Protein AF-A0A6P7GVC9-F1 (afdb_monomer)

Organism: NCBI:txid50390

InterPro domains:
  IPR000467 G-patch domain [PF01585] (1-34)
  IPR000467 G-patch domain [PS50174] (1-36)

Structure (mmCIF, N/CA/C/O backbone):
data_AF-A0A6P7GVC9-F1
#
_entry.id   AF-A0A6P7GVC9-F1
#
loop_
_atom_site.group_PDB
_atom_site.id
_atom_site.type_symbol
_atom_site.label_atom_id
_atom_site.label_alt_id
_atom_site.label_comp_id
_atom_site.label_asym_id
_atom_site.label_entity_id
_atom_site.label_seq_id
_atom_site.pdbx_PDB_ins_code
_atom_site.Cartn_x
_atom_site.Cartn_y
_atom_site.Cartn_z
_atom_site.occupancy
_atom_site.B_iso_or_equiv
_atom_site.auth_seq_id
_atom_site.auth_comp_id
_atom_site.auth_asym_id
_atom_site.auth_atom_id
_atom_site.pdbx_PDB_model_num
ATOM 1 N N . MET A 1 1 ? 6.596 33.209 58.276 1.00 49.97 1 MET A N 1
ATOM 2 C CA . MET A 1 1 ? 5.300 32.991 57.596 1.00 49.97 1 MET A CA 1
ATOM 3 C C . MET A 1 1 ? 5.574 32.015 56.468 1.00 49.97 1 MET A C 1
ATOM 5 O O . MET A 1 1 ? 5.936 32.445 55.386 1.00 49.97 1 MET A O 1
ATOM 9 N N . GLY A 1 2 ? 5.592 30.721 56.768 1.00 66.56 2 GLY A N 1
ATOM 10 C CA . GLY A 1 2 ? 6.084 29.703 55.842 1.00 66.56 2 GLY A CA 1
ATOM 11 C C . GLY A 1 2 ? 5.162 28.500 55.837 1.00 66.56 2 GLY A C 1
ATOM 12 O O . GLY A 1 2 ? 4.499 28.232 56.838 1.00 66.56 2 GLY A O 1
ATOM 13 N N . TYR A 1 3 ? 5.123 27.818 54.697 1.00 65.06 3 TYR A N 1
ATOM 14 C CA . TYR A 1 3 ? 4.495 26.513 54.556 1.00 65.06 3 TYR A CA 1
ATOM 15 C C . TYR A 1 3 ? 5.106 25.534 55.571 1.00 65.06 3 TYR A C 1
ATOM 17 O O . TYR A 1 3 ? 6.329 25.435 55.682 1.00 65.06 3 TYR A O 1
ATOM 25 N N . LYS A 1 4 ? 4.249 24.833 56.311 1.00 71.31 4 LYS A N 1
ATOM 26 C CA . LYS A 1 4 ? 4.607 23.718 57.188 1.00 71.31 4 LYS A CA 1
ATOM 27 C C . LYS A 1 4 ? 3.857 22.490 56.693 1.00 71.31 4 LYS A C 1
ATOM 29 O O . LYS A 1 4 ? 2.633 22.528 56.552 1.00 71.31 4 LYS A O 1
ATOM 34 N N . GLU A 1 5 ? 4.603 21.426 56.434 1.00 71.44 5 GLU A N 1
ATOM 35 C CA . GLU A 1 5 ? 4.085 20.172 55.899 1.00 71.44 5 GLU A CA 1
ATOM 36 C C . GLU A 1 5 ? 2.961 19.613 56.788 1.00 71.44 5 GLU A C 1
ATOM 38 O O . GLU A 1 5 ? 3.098 19.529 58.007 1.00 71.44 5 GLU A O 1
ATOM 43 N N . GLY A 1 6 ? 1.812 19.305 56.179 1.00 72.31 6 GLY A N 1
ATOM 44 C CA . GLY A 1 6 ? 0.625 18.788 56.873 1.00 72.31 6 GLY A CA 1
ATOM 45 C C . GLY A 1 6 ? -0.268 19.825 57.573 1.00 72.31 6 GLY A C 1
ATOM 46 O O . GLY A 1 6 ? -1.328 19.447 58.071 1.00 72.31 6 GLY A O 1
ATOM 47 N N . SER A 1 7 ? 0.098 21.112 57.586 1.00 75.19 7 SER A N 1
ATOM 48 C CA . SER A 1 7 ? -0.714 22.187 58.184 1.00 75.19 7 SER A CA 1
ATOM 49 C C . SER A 1 7 ? -1.339 23.106 57.132 1.00 75.19 7 SER A C 1
ATOM 51 O O . SER A 1 7 ? -0.832 23.251 56.017 1.00 75.19 7 SER A O 1
ATOM 53 N N . GLY A 1 8 ? -2.476 23.707 57.474 1.00 76.94 8 GLY A N 1
ATOM 54 C CA . GLY A 1 8 ? -3.212 24.583 56.575 1.00 76.94 8 GLY A CA 1
ATOM 55 C C . GLY A 1 8 ? -2.489 25.903 56.330 1.00 76.94 8 GLY A C 1
ATOM 56 O O . GLY A 1 8 ? -1.846 26.448 57.220 1.00 76.94 8 GLY A O 1
ATOM 57 N N . LEU A 1 9 ? -2.627 26.484 55.138 1.00 77.69 9 LEU A N 1
ATOM 58 C CA . LEU A 1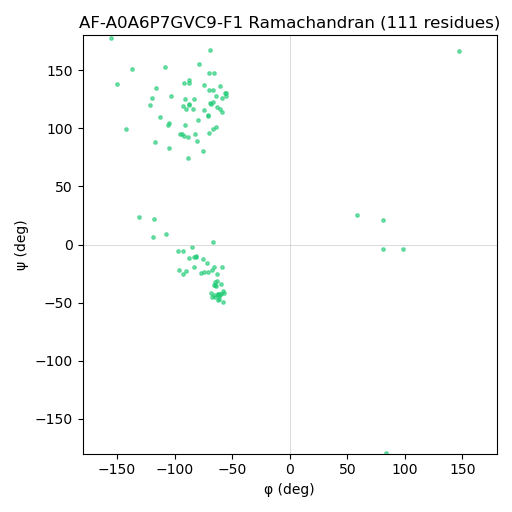 9 ? -2.086 27.818 54.862 1.00 77.69 9 LEU A CA 1
ATOM 59 C C . LEU A 1 9 ? -2.777 28.897 55.733 1.00 77.69 9 LEU A C 1
ATOM 61 O O . LEU A 1 9 ? -4.001 29.003 55.725 1.00 77.69 9 LEU A O 1
ATOM 65 N N . GLY A 1 10 ? -2.018 29.728 56.457 1.00 73.38 10 GLY A N 1
ATOM 66 C CA . GLY A 1 10 ? -2.556 30.856 57.236 1.00 73.38 10 GLY A CA 1
ATOM 67 C C . GLY A 1 10 ? -1.771 31.150 58.517 1.00 73.38 10 GLY A C 1
ATOM 68 O O . GLY A 1 10 ? -0.952 30.349 58.954 1.00 73.38 10 GLY A O 1
ATOM 69 N N . LYS A 1 11 ? -2.012 32.312 59.144 1.00 76.12 11 LYS A N 1
ATOM 70 C CA . LYS A 1 11 ? -1.341 32.710 60.403 1.00 76.12 11 LYS A CA 1
ATOM 71 C C . LYS A 1 11 ? -1.668 31.767 61.577 1.00 76.12 11 LYS A C 1
ATOM 73 O O . LYS A 1 11 ? -0.867 31.663 62.500 1.00 76.12 11 LYS A O 1
ATOM 78 N N . SER A 1 12 ? -2.820 31.100 61.526 1.00 79.12 12 SER A N 1
ATOM 79 C CA . SER A 1 12 ? -3.322 30.157 62.534 1.00 79.12 12 SER A CA 1
ATOM 80 C C . SER A 1 12 ? -3.494 28.743 61.965 1.00 79.12 12 SER A C 1
ATOM 82 O O . SER A 1 12 ? -4.287 27.974 62.493 1.00 79.12 12 SER A O 1
ATOM 84 N N . GLU A 1 13 ? -2.790 28.417 60.876 1.00 75.56 13 GLU A N 1
ATOM 85 C CA . GLU A 1 13 ? -2.788 27.087 60.245 1.00 75.56 13 GLU A CA 1
ATOM 86 C C . GLU A 1 13 ? -4.179 26.580 59.778 1.00 75.56 13 GLU A C 1
ATOM 88 O O . GLU A 1 13 ? -4.418 25.383 59.649 1.00 75.56 13 GLU A O 1
ATOM 93 N N . GLN A 1 14 ? -5.107 27.502 59.490 1.00 77.50 14 GLN A N 1
ATOM 94 C CA . GLN A 1 14 ? -6.524 27.227 59.196 1.00 77.50 14 GLN A CA 1
ATOM 95 C C . GLN A 1 14 ? -6.842 26.865 57.733 1.00 77.50 14 GLN A C 1
ATOM 97 O O . GLN A 1 14 ? -8.004 26.664 57.381 1.00 77.50 14 GLN A O 1
ATOM 102 N N . GLY A 1 1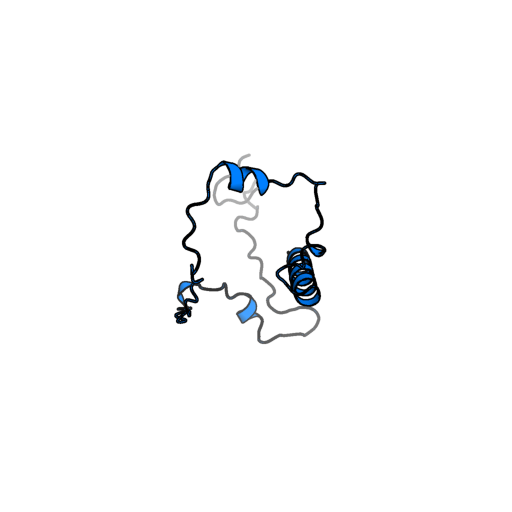5 ? -5.843 26.869 56.852 1.00 75.19 15 GLY A N 1
ATOM 103 C CA . GLY A 1 15 ? -6.042 26.547 55.441 1.00 75.19 15 GLY A CA 1
ATOM 104 C C . GLY A 1 15 ? -6.368 25.071 55.205 1.00 75.19 15 GLY A C 1
ATOM 105 O O . GLY A 1 15 ? -6.215 24.212 56.069 1.00 75.19 15 GLY A O 1
ATOM 106 N N . ILE A 1 16 ? -6.814 24.763 53.995 1.00 76.75 16 ILE A N 1
ATOM 107 C CA . ILE A 1 16 ? -7.198 23.406 53.605 1.00 76.75 16 ILE A CA 1
ATOM 108 C C . ILE A 1 16 ? -5.945 22.515 53.555 1.00 76.75 16 ILE A C 1
ATOM 110 O O . ILE A 1 16 ? -5.010 22.802 52.814 1.00 76.75 16 ILE A O 1
ATOM 114 N N . THR A 1 17 ? -5.928 21.439 54.344 1.00 73.31 17 THR A N 1
ATOM 115 C CA . THR A 1 17 ? -4.803 20.486 54.443 1.00 73.31 17 THR A CA 1
ATOM 116 C C . THR A 1 17 ? -4.919 19.299 53.496 1.00 73.31 17 THR A C 1
ATOM 118 O O . THR A 1 17 ? -3.913 18.700 53.127 1.00 73.31 17 THR A O 1
ATOM 121 N N . LYS A 1 18 ? -6.143 18.942 53.102 1.00 72.44 18 LYS A N 1
ATOM 122 C CA . LYS A 1 18 ? -6.426 17.835 52.187 1.00 72.44 18 LYS A CA 1
ATOM 123 C C . LYS A 1 18 ? -7.063 18.378 50.922 1.00 72.44 18 LYS A C 1
ATOM 125 O O . LYS A 1 18 ? -7.974 19.197 50.997 1.00 72.44 18 LYS A O 1
ATOM 130 N N . ILE A 1 19 ? -6.597 17.898 49.775 1.00 69.19 19 ILE A N 1
ATOM 131 C CA . ILE A 1 19 ? -7.236 18.174 48.488 1.00 69.19 19 ILE A CA 1
ATOM 132 C C . ILE A 1 19 ? -8.702 17.744 48.604 1.00 69.19 19 ILE A C 1
ATOM 134 O O . ILE A 1 19 ? -8.994 16.657 49.104 1.00 69.19 19 ILE A O 1
ATOM 138 N N . ILE A 1 20 ? -9.619 18.629 48.213 1.00 72.19 20 ILE A N 1
ATOM 139 C CA . ILE A 1 20 ? -11.048 18.322 48.199 1.00 72.19 20 ILE A CA 1
ATOM 140 C C . ILE A 1 20 ? -11.244 17.194 47.194 1.00 72.19 20 ILE A C 1
ATOM 142 O O . ILE A 1 20 ? -10.938 17.365 46.013 1.00 72.19 20 ILE A O 1
ATOM 146 N N . ASP A 1 21 ? -11.735 16.055 47.674 1.00 66.88 21 ASP A N 1
ATOM 147 C CA . ASP A 1 21 ? -12.028 14.914 46.820 1.00 66.88 21 ASP A CA 1
ATOM 148 C C . ASP A 1 21 ? -13.087 15.330 45.796 1.00 66.88 21 ASP A C 1
ATOM 150 O O . ASP A 1 21 ? -14.207 15.729 46.139 1.00 66.88 21 ASP A O 1
ATOM 154 N N . ILE A 1 22 ? -12.710 15.302 44.522 1.00 61.69 22 ILE A N 1
ATOM 155 C CA . ILE A 1 22 ? -13.608 15.676 43.439 1.00 61.69 22 ILE A CA 1
ATOM 156 C C . ILE A 1 22 ? -14.499 14.466 43.200 1.00 61.69 22 ILE A C 1
ATOM 158 O O . ILE A 1 22 ? -14.068 13.447 42.666 1.00 61.69 22 ILE A O 1
ATOM 162 N N . ASN A 1 23 ? -15.760 14.570 43.607 1.00 64.06 23 ASN A N 1
ATOM 163 C CA . ASN A 1 23 ? -16.734 13.521 43.354 1.00 64.06 23 ASN A CA 1
ATOM 164 C C . ASN A 1 23 ? -17.045 13.510 41.847 1.00 64.06 23 ASN A C 1
ATOM 166 O O . ASN A 1 23 ? -17.833 14.326 41.359 1.00 64.06 23 ASN A O 1
ATOM 170 N N . TYR A 1 24 ? -16.369 12.643 41.090 1.00 59.88 24 TYR A N 1
ATOM 171 C CA . TYR A 1 24 ? -16.589 12.498 39.654 1.00 59.88 24 TYR A CA 1
ATOM 172 C C . TYR A 1 24 ? -18.053 12.121 39.415 1.00 59.88 24 TYR A C 1
ATOM 174 O O . TYR A 1 24 ? -18.518 11.051 39.811 1.00 59.88 24 TYR A O 1
ATOM 182 N N . GLN A 1 25 ? -18.813 13.011 38.772 1.00 59.00 25 GLN A N 1
ATOM 183 C CA . GLN A 1 25 ? -20.206 12.735 38.432 1.00 59.00 25 GLN A CA 1
ATOM 184 C C . GLN A 1 25 ? -20.273 11.767 37.250 1.00 59.00 25 GLN A C 1
ATOM 186 O O . GLN A 1 25 ? -20.490 12.153 36.101 1.00 59.00 25 GLN A O 1
ATOM 191 N N . HIS A 1 26 ? -20.095 10.481 37.535 1.00 56.09 26 HIS A N 1
ATOM 192 C CA . HIS A 1 26 ? -20.312 9.432 36.555 1.00 56.09 26 HIS A CA 1
ATOM 193 C C . HIS A 1 26 ? -21.803 9.362 36.193 1.00 56.09 26 HIS A C 1
ATOM 195 O O . HIS A 1 26 ? -22.679 9.197 37.043 1.00 56.09 26 HIS A O 1
ATOM 201 N N . GLY A 1 27 ? -22.099 9.506 34.900 1.00 53.97 27 GLY A N 1
ATOM 202 C CA . GLY A 1 27 ? -23.403 9.167 34.334 1.00 53.97 27 GLY A CA 1
ATOM 203 C C . GLY A 1 27 ? -24.529 10.183 34.481 1.00 53.97 27 GLY A C 1
ATOM 204 O O . GLY A 1 27 ? -25.682 9.790 34.338 1.00 53.97 27 GLY A O 1
ATOM 205 N N . LYS A 1 28 ? -24.242 11.470 34.705 1.00 57.94 28 LYS A N 1
ATOM 206 C CA . LYS A 1 28 ? -25.257 12.532 34.588 1.00 57.94 28 LYS A CA 1
ATOM 207 C C . LYS A 1 28 ? -24.900 13.517 33.481 1.00 57.94 28 LYS A C 1
ATOM 209 O O . LYS A 1 28 ? -24.269 14.541 33.713 1.00 57.94 28 LYS A O 1
ATOM 214 N N . ARG A 1 29 ? -25.341 13.209 32.260 1.00 59.22 29 ARG A N 1
ATOM 215 C CA . ARG A 1 29 ? -25.491 14.205 31.191 1.00 59.22 29 ARG A CA 1
ATOM 216 C C . ARG A 1 29 ? -26.951 14.672 31.206 1.00 59.22 29 ARG A C 1
ATOM 218 O O . ARG A 1 29 ? -27.815 13.995 30.664 1.00 59.22 29 ARG A O 1
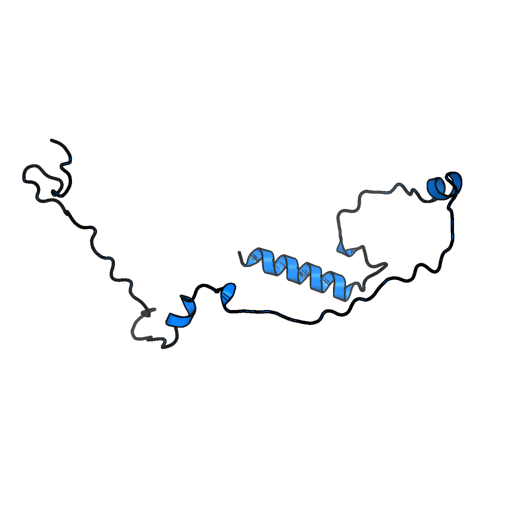ATOM 225 N N . GLY A 1 30 ? -27.222 15.788 31.888 1.00 59.78 30 GLY A N 1
ATOM 226 C CA . GLY A 1 30 ? -28.564 16.382 32.007 1.00 59.78 30 GLY A CA 1
ATOM 227 C C . GLY A 1 30 ? -29.470 15.787 33.102 1.00 59.78 30 GLY A C 1
ATOM 228 O O . GLY A 1 30 ? -29.077 14.898 33.862 1.00 59.78 30 GLY A O 1
ATOM 229 N N . LEU A 1 31 ? -30.697 16.314 33.201 1.00 53.97 31 LEU A N 1
ATOM 230 C CA . LEU A 1 31 ? -31.739 15.882 34.143 1.00 53.97 31 LEU A CA 1
ATOM 231 C C . LEU A 1 31 ? -32.218 14.455 33.813 1.00 53.97 31 LEU A C 1
ATOM 233 O O . LEU A 1 31 ? -33.050 14.252 32.937 1.00 53.97 31 LEU A O 1
ATOM 237 N N . GLY A 1 32 ? -31.709 13.462 34.547 1.00 59.53 32 GLY A N 1
ATOM 238 C CA . GLY A 1 32 ? -32.337 12.137 34.669 1.00 59.53 32 GLY A CA 1
ATOM 239 C C . GLY A 1 32 ? -31.798 11.007 33.78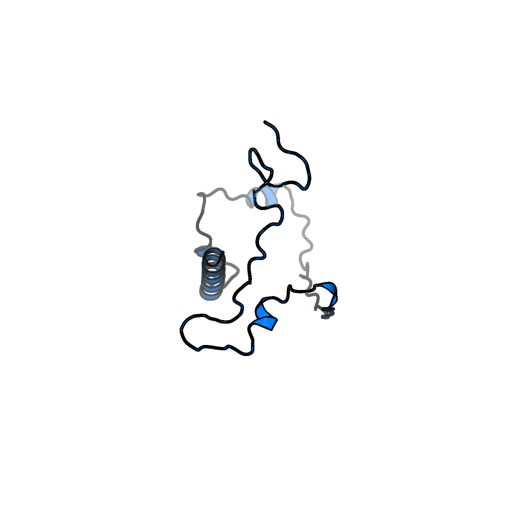2 1.00 59.53 32 GLY A C 1
ATOM 240 O O . GLY A 1 32 ? -32.224 9.867 33.963 1.00 59.53 32 GLY A O 1
ATOM 241 N N . LEU A 1 33 ? -30.841 11.250 32.881 1.00 58.59 33 LEU A N 1
ATOM 242 C CA . LEU A 1 33 ? -30.327 10.195 32.000 1.00 58.59 33 LEU A CA 1
ATOM 243 C C . LEU A 1 33 ? -29.253 9.338 32.697 1.00 58.59 33 LEU A C 1
ATOM 245 O O . LEU A 1 33 ? -28.075 9.682 32.678 1.00 58.59 33 LEU A O 1
ATOM 249 N N . LYS A 1 34 ? -29.647 8.201 33.286 1.00 60.06 34 LYS A N 1
ATOM 250 C CA . LYS A 1 34 ? -28.717 7.159 33.764 1.00 60.06 34 LYS A CA 1
ATOM 251 C C . LYS A 1 34 ? -28.463 6.129 32.657 1.00 60.06 34 LYS A C 1
ATOM 253 O O . LYS A 1 34 ? -29.294 5.254 32.424 1.00 60.06 34 LYS A O 1
ATOM 258 N N . LEU A 1 35 ? -27.311 6.202 31.989 1.00 59.75 35 LEU A N 1
ATOM 259 C CA . LEU A 1 35 ? -26.885 5.180 31.024 1.00 59.75 35 LEU A CA 1
ATOM 260 C C . LEU A 1 35 ? -26.195 4.023 31.761 1.00 59.75 35 LEU A C 1
ATOM 262 O O . LEU A 1 35 ? -25.128 4.202 32.338 1.00 59.75 35 LEU A O 1
ATOM 266 N N . LYS A 1 36 ? -26.783 2.823 31.704 1.00 60.78 36 LYS A N 1
ATOM 267 C CA . LYS A 1 36 ? -26.292 1.598 32.374 1.00 60.78 36 LYS A CA 1
ATOM 268 C C . LYS A 1 36 ? -24.953 1.042 31.835 1.00 60.78 36 LYS A C 1
ATOM 270 O O . LYS A 1 36 ? -24.532 -0.012 32.279 1.00 60.78 36 LYS A O 1
ATOM 275 N N . ARG A 1 37 ? -24.312 1.690 30.854 1.00 55.56 37 ARG A N 1
ATOM 276 C CA . ARG A 1 37 ? -23.163 1.151 30.088 1.00 55.56 37 ARG A CA 1
ATOM 277 C C . ARG A 1 37 ? -21.959 2.100 29.984 1.00 55.56 37 ARG A C 1
ATOM 279 O O . ARG A 1 37 ? -21.174 2.009 29.052 1.00 55.56 37 ARG A O 1
ATOM 286 N N . ILE A 1 38 ? -21.807 3.044 30.914 1.00 55.28 38 ILE A N 1
ATOM 287 C CA . ILE A 1 38 ? -20.645 3.959 30.903 1.00 55.28 38 ILE A CA 1
ATOM 288 C C . ILE A 1 38 ? -19.379 3.268 31.430 1.00 55.28 38 ILE A C 1
ATOM 290 O O . ILE A 1 38 ? -18.273 3.637 31.051 1.00 55.28 38 ILE A O 1
ATOM 294 N N . GLU A 1 39 ? -19.522 2.233 32.252 1.00 58.91 39 GLU A N 1
ATOM 295 C CA . GLU A 1 39 ? -18.395 1.495 32.837 1.00 58.91 39 GLU A CA 1
ATOM 296 C C . GLU A 1 39 ? -17.485 0.871 31.766 1.00 58.91 39 GLU A C 1
ATOM 298 O O . GLU A 1 39 ? -16.265 0.877 31.914 1.00 58.91 39 GLU A O 1
ATOM 303 N N . ASP A 1 40 ? -18.052 0.439 30.634 1.00 58.03 40 ASP A N 1
ATOM 304 C CA . ASP A 1 40 ? -17.283 -0.114 29.514 1.00 58.03 40 ASP A CA 1
ATOM 305 C C . ASP A 1 40 ? -16.455 0.945 28.766 1.00 58.03 40 ASP A C 1
ATOM 307 O O . ASP A 1 40 ? -15.436 0.609 28.173 1.00 58.03 40 ASP A O 1
ATOM 311 N N . THR A 1 41 ? -16.832 2.229 28.831 1.00 58.41 41 THR A N 1
ATOM 312 C CA . THR A 1 41 ? -16.074 3.318 28.177 1.00 58.41 41 THR A CA 1
ATOM 313 C C . THR A 1 41 ? -14.789 3.700 28.915 1.00 58.41 41 THR A C 1
ATOM 315 O O . THR A 1 41 ? -13.955 4.409 28.361 1.00 58.41 41 THR A O 1
ATOM 318 N N . LEU A 1 42 ? -14.622 3.229 30.156 1.00 61.53 42 LEU A N 1
ATOM 319 C CA . LEU A 1 42 ? -13.424 3.440 30.976 1.00 61.53 42 LEU A CA 1
ATOM 320 C C . LEU A 1 42 ? -12.451 2.255 30.912 1.00 61.53 42 LEU A C 1
ATOM 322 O O . LEU A 1 42 ? -11.360 2.337 31.475 1.00 61.53 42 LEU A O 1
ATOM 326 N N . LYS A 1 43 ? -12.830 1.152 30.252 1.00 66.75 43 LYS A N 1
ATOM 327 C CA . LYS A 1 43 ? -11.940 0.007 30.066 1.00 66.75 43 LYS A CA 1
ATOM 328 C C . LYS A 1 43 ? -10.848 0.392 29.074 1.00 66.75 43 LYS A C 1
ATOM 330 O O . LYS A 1 43 ? -11.103 0.578 27.888 1.00 66.75 43 LYS A O 1
ATOM 335 N N . THR A 1 44 ? -9.624 0.509 29.571 1.00 69.25 44 THR A N 1
ATOM 336 C CA . THR A 1 44 ? -8.434 0.579 28.729 1.00 69.25 44 THR A CA 1
ATOM 337 C C . THR A 1 44 ? -8.246 -0.763 28.028 1.00 69.25 44 THR A C 1
ATOM 339 O O . THR A 1 44 ? -8.371 -1.823 28.645 1.00 69.25 44 THR A O 1
ATOM 342 N N . TRP A 1 45 ? -7.986 -0.724 26.720 1.00 73.88 45 TRP A N 1
ATOM 343 C CA . TRP A 1 45 ? -7.702 -1.930 25.948 1.00 73.88 45 TRP A CA 1
ATOM 344 C C . TRP A 1 45 ? -6.481 -2.641 26.535 1.00 73.88 45 TRP A C 1
ATOM 346 O O . TRP A 1 45 ? -5.428 -2.025 26.706 1.00 73.88 45 TRP A O 1
ATOM 356 N N . ASN A 1 46 ? -6.623 -3.923 26.864 1.00 77.31 46 ASN A N 1
ATOM 357 C CA . ASN A 1 46 ? -5.542 -4.714 27.432 1.00 77.31 46 ASN A CA 1
ATOM 358 C C . ASN A 1 46 ? -5.008 -5.676 26.370 1.00 77.31 46 ASN A C 1
ATOM 360 O O . ASN A 1 46 ? -5.604 -6.721 26.113 1.00 77.31 46 ASN A O 1
ATOM 364 N N . PHE A 1 47 ? -3.859 -5.323 25.795 1.00 74.06 47 PHE A N 1
ATOM 365 C CA . PHE A 1 47 ? -3.159 -6.119 24.785 1.00 74.06 47 PHE A CA 1
ATOM 366 C C . PHE A 1 47 ? -2.777 -7.527 25.267 1.00 74.06 47 PHE A C 1
ATOM 368 O O . PHE A 1 47 ? -2.552 -8.401 24.443 1.00 74.06 47 PHE A O 1
ATOM 375 N N . SER A 1 48 ? -2.732 -7.773 26.581 1.00 76.69 48 SER A N 1
ATOM 376 C CA . SER A 1 48 ? -2.426 -9.094 27.143 1.00 76.69 48 SER A CA 1
ATOM 377 C C . SER A 1 48 ? -3.625 -10.048 27.176 1.00 76.69 48 SER A C 1
ATOM 379 O O . SER A 1 48 ? -3.451 -11.215 27.506 1.00 76.69 48 SER A O 1
ATOM 381 N N . ILE A 1 49 ? -4.845 -9.561 26.915 1.00 74.88 49 ILE A N 1
ATOM 382 C CA . ILE A 1 49 ? -6.068 -10.387 26.912 1.00 74.88 49 ILE A CA 1
ATOM 383 C C . ILE A 1 49 ? -6.335 -10.967 25.517 1.00 74.88 49 ILE A C 1
ATOM 385 O O . ILE A 1 49 ? -7.019 -11.981 25.389 1.00 74.88 49 ILE A O 1
ATOM 389 N N . GLU A 1 50 ? -5.802 -10.340 24.471 1.00 71.88 50 GLU A N 1
ATOM 390 C CA . GLU A 1 50 ? -6.072 -10.713 23.089 1.00 71.88 50 GLU A CA 1
ATOM 391 C C . GLU A 1 50 ? -4.875 -11.452 22.474 1.00 71.88 50 GLU A C 1
ATOM 393 O O . GLU A 1 50 ? -3.869 -10.851 22.109 1.00 71.88 50 GLU A O 1
ATOM 398 N N . GLU A 1 51 ? -4.992 -12.772 22.324 1.00 69.25 51 GLU A N 1
ATOM 399 C CA . GLU A 1 51 ? -4.075 -13.559 21.494 1.00 69.25 51 GLU A CA 1
ATOM 400 C C . GLU A 1 51 ? -4.639 -13.669 20.070 1.00 69.25 51 GLU A C 1
ATOM 402 O O . GLU A 1 51 ? -5.438 -14.554 19.756 1.00 69.25 51 GLU A O 1
ATOM 407 N N . VAL A 1 52 ? -4.227 -12.759 19.182 1.00 68.81 52 VAL A N 1
ATOM 408 C CA . VAL A 1 52 ? -4.572 -12.829 17.753 1.00 68.81 52 VAL A CA 1
ATOM 409 C C . VAL A 1 52 ? -3.633 -13.818 17.059 1.00 68.81 52 VAL A C 1
ATOM 411 O O . VAL A 1 52 ? -2.571 -13.447 16.570 1.00 68.81 52 VAL A O 1
ATOM 414 N N . ASN A 1 53 ? -4.012 -15.097 17.017 1.00 73.69 53 ASN A N 1
ATOM 415 C CA . ASN A 1 53 ? -3.277 -16.122 16.270 1.00 73.69 53 ASN A CA 1
ATOM 416 C C . ASN A 1 53 ? -4.031 -16.486 14.982 1.00 73.69 53 ASN A C 1
ATOM 418 O O . ASN A 1 53 ? -4.807 -17.443 14.937 1.00 73.69 53 ASN A O 1
ATOM 422 N N . ILE A 1 54 ? -3.835 -15.675 13.941 1.00 82.19 54 ILE A N 1
ATOM 423 C CA . ILE A 1 54 ? -4.417 -15.889 12.612 1.00 82.19 54 ILE A CA 1
ATOM 424 C C . ILE A 1 54 ? -3.319 -16.431 11.699 1.00 82.19 54 ILE A C 1
ATOM 426 O O . ILE A 1 54 ? -2.244 -15.850 11.592 1.00 82.19 54 ILE A O 1
ATOM 430 N N . LYS A 1 55 ? -3.587 -17.554 11.027 1.00 84.94 55 LYS A N 1
ATOM 431 C CA . LYS A 1 55 ? -2.671 -18.096 10.019 1.00 8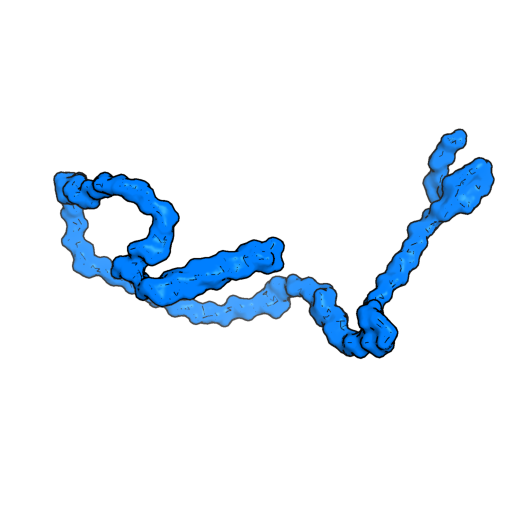4.94 55 LYS A CA 1
ATOM 432 C C . LYS A 1 55 ? -2.754 -17.246 8.754 1.00 84.94 55 LYS A C 1
ATOM 434 O O . LYS A 1 55 ? -3.800 -17.215 8.108 1.00 84.94 55 LYS A O 1
ATOM 439 N N . GLU A 1 56 ? -1.660 -16.588 8.402 1.00 88.25 56 GLU A N 1
ATOM 440 C CA . GLU A 1 56 ? -1.557 -15.793 7.179 1.00 88.25 56 GLU A CA 1
ATOM 441 C C . GLU A 1 56 ? -1.113 -16.658 5.994 1.00 88.25 56 GLU A C 1
ATOM 443 O O . GLU A 1 56 ? -0.268 -17.547 6.126 1.00 88.25 56 GLU A O 1
ATOM 448 N N . ASN A 1 57 ? -1.686 -16.394 4.819 1.00 88.94 57 ASN A N 1
ATOM 449 C CA . ASN A 1 57 ? -1.305 -17.071 3.585 1.00 88.94 57 ASN A CA 1
ATOM 450 C C . ASN A 1 57 ? -0.196 -16.283 2.883 1.00 88.94 57 ASN A C 1
ATOM 452 O O . ASN A 1 57 ? -0.368 -15.107 2.567 1.00 88.94 57 ASN A O 1
ATOM 456 N N . LEU A 1 58 ? 0.921 -16.950 2.594 1.00 91.19 58 LEU A N 1
ATOM 457 C CA . LEU A 1 58 ? 2.040 -16.367 1.857 1.00 91.19 58 LEU A CA 1
ATOM 458 C C . LEU A 1 58 ? 1.827 -16.544 0.352 1.00 91.19 58 LEU A C 1
ATOM 460 O O . LEU A 1 58 ? 1.742 -17.670 -0.140 1.00 91.19 58 LEU A O 1
ATOM 464 N N . ILE A 1 59 ? 1.781 -15.431 -0.377 1.00 92.50 59 ILE A N 1
ATOM 465 C CA . ILE A 1 59 ? 1.726 -15.414 -1.841 1.00 92.50 59 ILE A CA 1
ATOM 466 C C . ILE A 1 59 ? 3.040 -14.821 -2.343 1.00 92.50 59 ILE A C 1
ATOM 468 O O . ILE A 1 59 ? 3.302 -13.634 -2.164 1.00 92.50 59 ILE A O 1
ATOM 472 N N . TRP A 1 60 ? 3.876 -15.661 -2.950 1.00 92.38 60 TRP A N 1
ATOM 473 C CA . TRP A 1 60 ? 5.175 -15.261 -3.490 1.00 92.38 60 TRP A CA 1
ATOM 474 C C . TRP A 1 60 ? 5.058 -14.867 -4.962 1.00 92.38 60 TRP A C 1
ATOM 476 O O . TRP A 1 60 ? 4.388 -15.550 -5.740 1.00 92.38 60 TRP A O 1
ATOM 486 N N . LEU A 1 61 ? 5.754 -13.799 -5.354 1.00 90.62 61 LEU A N 1
ATOM 487 C CA . LEU A 1 61 ? 5.929 -13.462 -6.763 1.00 90.62 61 LEU A CA 1
ATOM 488 C C . LEU A 1 61 ? 6.865 -14.492 -7.406 1.00 90.62 61 LEU A C 1
ATOM 490 O O . LEU A 1 61 ? 7.918 -14.817 -6.855 1.00 90.62 61 LEU A O 1
ATOM 494 N N . LYS A 1 62 ? 6.486 -15.016 -8.572 1.00 89.88 62 LYS A N 1
ATOM 495 C CA . LYS A 1 62 ? 7.347 -15.918 -9.336 1.00 89.88 62 LYS A CA 1
ATOM 496 C C . LYS A 1 62 ? 8.327 -15.089 -10.151 1.00 89.88 62 LYS A C 1
ATOM 498 O O . LYS A 1 62 ? 7.907 -14.238 -10.929 1.00 89.88 62 LYS A O 1
ATOM 503 N N . ASN A 1 63 ? 9.618 -15.354 -9.988 1.00 85.81 63 ASN A N 1
ATOM 504 C CA . ASN A 1 63 ? 10.620 -14.807 -10.888 1.00 85.81 63 ASN A CA 1
ATOM 505 C C . ASN A 1 63 ? 10.793 -15.762 -12.073 1.00 85.81 63 ASN A C 1
ATOM 507 O O . ASN A 1 63 ? 11.536 -16.736 -11.987 1.00 85.81 63 ASN A O 1
ATOM 511 N N . GLU A 1 64 ? 10.039 -15.522 -13.144 1.00 80.12 64 GLU A N 1
ATOM 512 C CA . GLU A 1 64 ? 10.111 -16.320 -14.375 1.00 80.12 64 GLU A CA 1
ATOM 513 C C . GLU A 1 64 ? 11.192 -15.801 -15.340 1.00 80.12 64 GLU A C 1
ATOM 515 O O . GLU A 1 64 ? 11.558 -16.497 -16.286 1.00 80.12 64 GLU A O 1
ATOM 520 N N . ALA A 1 65 ? 11.741 -14.607 -15.087 1.00 73.12 65 ALA A N 1
ATOM 521 C CA . ALA A 1 65 ? 12.797 -14.013 -15.892 1.00 73.12 65 ALA A CA 1
ATOM 522 C C . ALA A 1 65 ? 14.181 -14.418 -15.360 1.00 73.12 65 ALA A C 1
ATOM 524 O O . ALA A 1 65 ? 14.580 -14.067 -14.250 1.00 73.12 65 ALA A O 1
ATOM 525 N N . ALA A 1 66 ? 14.935 -15.140 -16.186 1.00 67.19 66 ALA A N 1
ATOM 526 C CA . ALA A 1 66 ? 16.379 -15.255 -16.049 1.00 67.19 66 ALA A CA 1
ATOM 527 C C . ALA A 1 66 ? 16.998 -14.186 -16.948 1.00 67.19 66 ALA A C 1
ATOM 529 O O . ALA A 1 66 ? 17.115 -14.384 -18.155 1.00 67.19 66 ALA A O 1
ATOM 530 N N . SER A 1 67 ? 17.325 -13.029 -16.392 1.00 63.88 67 SER A N 1
ATOM 531 C CA . SER A 1 67 ? 17.948 -11.971 -17.1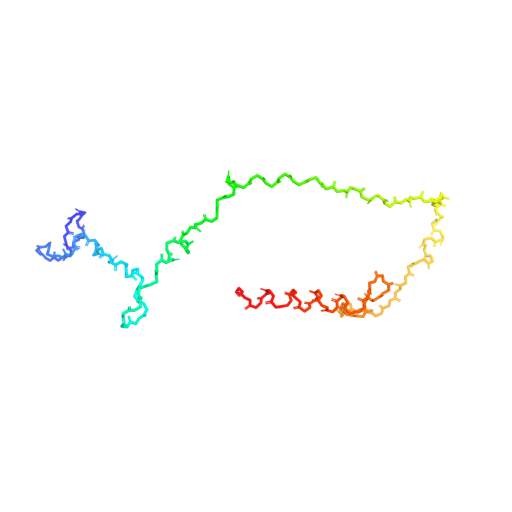79 1.00 63.88 67 SER A CA 1
ATOM 532 C C . SER A 1 67 ? 18.986 -11.262 -16.335 1.00 63.88 67 SER A C 1
ATOM 534 O O . SER A 1 67 ? 18.669 -10.402 -15.512 1.00 63.88 67 SER A O 1
ATOM 536 N N . ASP A 1 68 ? 20.233 -11.656 -16.559 1.00 78.75 68 ASP A N 1
ATOM 537 C CA . ASP A 1 68 ? 21.372 -10.799 -16.288 1.00 78.75 68 ASP A CA 1
ATOM 538 C C . ASP A 1 68 ? 21.239 -9.601 -17.234 1.00 78.75 68 ASP A C 1
ATOM 540 O O . ASP A 1 68 ? 21.472 -9.716 -18.436 1.00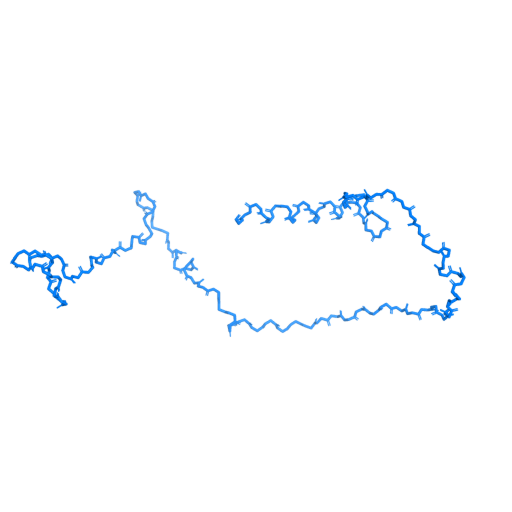 78.75 68 ASP A O 1
ATOM 544 N N . TYR A 1 69 ? 20.761 -8.476 -16.710 1.00 86.19 69 TYR A N 1
ATOM 545 C CA . TYR A 1 69 ? 20.678 -7.237 -17.475 1.00 86.19 69 TYR A CA 1
ATOM 546 C C . TYR A 1 69 ? 22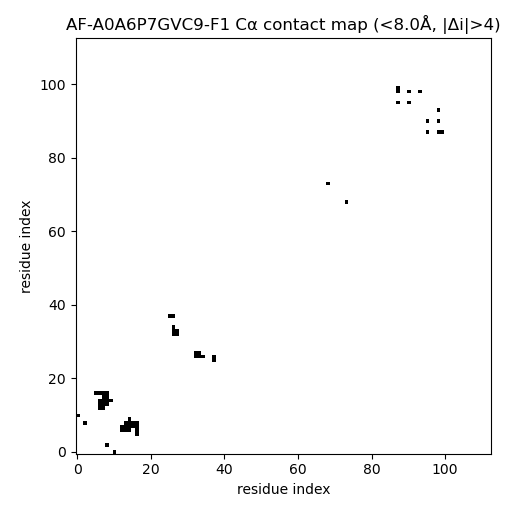.075 -6.644 -17.631 1.00 86.19 69 TYR A C 1
ATOM 548 O O . TYR A 1 69 ? 22.855 -6.601 -16.675 1.00 86.19 69 TYR A O 1
ATOM 556 N N . THR A 1 70 ? 22.385 -6.161 -18.827 1.00 89.50 70 THR A N 1
ATOM 557 C CA . THR A 1 70 ? 23.628 -5.424 -19.070 1.00 89.50 70 THR A CA 1
ATOM 558 C C . THR A 1 70 ? 23.512 -3.976 -18.582 1.00 89.50 70 THR A C 1
ATOM 560 O O . THR A 1 70 ? 22.418 -3.418 -18.487 1.00 89.50 70 THR A O 1
ATOM 563 N N . GLU A 1 71 ? 24.645 -3.340 -18.260 1.00 88.69 71 GLU A N 1
ATOM 564 C CA . GLU A 1 71 ? 24.672 -1.936 -17.812 1.00 88.69 71 GLU A CA 1
ATOM 565 C C . GLU A 1 71 ? 24.040 -0.997 -18.851 1.00 88.69 71 GLU A C 1
ATOM 567 O O . GLU A 1 71 ? 23.250 -0.121 -18.502 1.00 88.69 71 GLU A O 1
ATOM 572 N N . GLU A 1 72 ? 24.332 -1.227 -20.132 1.00 91.56 72 GLU A N 1
ATOM 573 C CA . GLU A 1 72 ? 23.799 -0.441 -21.246 1.00 91.56 72 GLU A CA 1
ATOM 574 C C . GLU A 1 72 ? 22.266 -0.500 -21.308 1.00 91.56 72 GLU A C 1
ATOM 576 O O . GLU A 1 72 ? 21.618 0.531 -21.478 1.00 91.56 72 GLU A O 1
ATOM 581 N N . GLU A 1 73 ? 21.671 -1.679 -21.100 1.00 89.62 73 GLU A N 1
ATOM 582 C CA . GLU A 1 73 ? 20.214 -1.850 -21.066 1.00 89.62 73 GLU A CA 1
ATOM 583 C C . GLU A 1 73 ? 19.588 -1.096 -19.890 1.00 89.62 73 GLU A C 1
ATOM 585 O O . GLU A 1 73 ? 18.604 -0.378 -20.074 1.00 89.62 73 GLU A O 1
ATOM 590 N N . LEU A 1 74 ? 20.177 -1.196 -18.696 1.00 90.44 74 LEU A N 1
ATOM 591 C CA . LEU A 1 74 ? 19.663 -0.531 -17.497 1.00 90.44 74 LEU A CA 1
ATOM 592 C C . LEU A 1 74 ? 19.714 0.997 -17.613 1.00 90.44 74 LEU A C 1
ATOM 594 O O . LEU A 1 74 ? 18.800 1.679 -17.145 1.00 90.44 74 LEU A O 1
ATOM 598 N N . LEU A 1 75 ? 20.733 1.546 -18.281 1.00 92.81 75 LEU A N 1
ATOM 599 C CA . LEU A 1 75 ? 20.824 2.984 -18.538 1.00 92.81 75 LEU A CA 1
ATOM 600 C C . LEU A 1 75 ? 19.678 3.490 -19.427 1.00 92.81 75 LEU A C 1
ATOM 602 O O . LEU A 1 75 ? 19.221 4.616 -19.239 1.00 92.81 75 LEU A O 1
ATOM 606 N N . THR A 1 76 ? 19.152 2.664 -20.341 1.00 92.25 76 THR A N 1
ATOM 607 C CA . THR A 1 76 ? 17.996 3.050 -21.175 1.00 92.25 76 THR A CA 1
ATOM 608 C C . THR A 1 76 ? 16.669 3.106 -20.413 1.00 92.25 76 THR A C 1
ATOM 610 O O . THR A 1 76 ? 15.700 3.681 -20.910 1.00 92.25 76 THR A O 1
ATOM 613 N N . TRP A 1 77 ? 16.591 2.522 -19.213 1.00 92.12 77 TRP A N 1
ATOM 614 C CA . TRP A 1 77 ? 15.352 2.472 -18.429 1.00 92.12 77 TRP A CA 1
ATOM 615 C C . TRP A 1 77 ? 15.102 3.739 -17.615 1.00 92.12 77 TRP A C 1
ATOM 617 O O . TRP A 1 77 ? 13.965 3.995 -17.211 1.00 92.12 77 TRP A O 1
ATOM 627 N N . ILE A 1 78 ? 16.144 4.535 -17.375 1.00 93.56 78 ILE A N 1
ATOM 628 C CA . ILE A 1 78 ? 16.035 5.786 -16.632 1.00 93.56 78 ILE A CA 1
ATOM 629 C C . ILE A 1 78 ? 15.262 6.792 -17.487 1.00 93.56 78 ILE A C 1
ATOM 631 O O . ILE A 1 78 ? 15.656 7.125 -18.603 1.00 93.56 78 ILE A O 1
ATOM 635 N N . LYS A 1 79 ? 14.146 7.287 -16.949 1.00 92.31 79 LYS A N 1
ATOM 636 C CA . LYS A 1 79 ? 13.318 8.317 -17.579 1.00 92.31 79 LYS A CA 1
ATOM 637 C C . LYS A 1 79 ? 13.234 9.516 -16.649 1.00 92.31 79 LYS A C 1
ATOM 639 O O . LYS A 1 79 ? 12.743 9.398 -15.529 1.00 92.31 79 LYS A O 1
ATOM 644 N N . GLU A 1 80 ? 13.702 10.663 -17.124 1.00 93.56 80 GLU A N 1
ATOM 645 C CA . GLU A 1 80 ? 13.502 11.945 -16.453 1.00 93.56 80 GLU A CA 1
ATOM 646 C C . GLU A 1 80 ? 12.177 12.559 -16.913 1.00 93.56 80 GLU A C 1
ATOM 648 O O . GLU A 1 80 ? 11.816 12.493 -18.089 1.00 93.56 80 GLU A O 1
ATOM 653 N N . GLY A 1 81 ? 11.434 13.141 -15.979 1.00 91.00 81 GLY A N 1
ATOM 654 C CA . GLY A 1 81 ? 10.133 13.739 -16.242 1.00 91.00 81 GLY A CA 1
ATOM 655 C C . GLY A 1 81 ? 9.797 14.808 -15.213 1.00 91.00 81 GLY A C 1
ATOM 656 O O . GLY A 1 81 ? 10.563 15.061 -14.281 1.00 91.00 81 GLY A O 1
ATOM 657 N N . GLU A 1 82 ? 8.646 15.450 -15.386 1.00 93.00 82 GLU A N 1
ATOM 658 C CA . GLU A 1 82 ? 8.168 16.433 -14.418 1.00 93.00 82 GLU A CA 1
ATOM 659 C C . GLU A 1 82 ? 7.841 15.781 -13.072 1.00 93.00 82 GLU A C 1
ATOM 661 O O . GLU A 1 82 ? 7.394 14.635 -12.986 1.00 93.00 82 GLU A O 1
ATOM 666 N N . HIS A 1 83 ? 8.048 16.537 -11.997 1.00 91.56 83 HIS A N 1
ATOM 667 C CA . HIS A 1 83 ? 7.740 16.072 -10.655 1.00 91.56 83 HIS A CA 1
ATOM 668 C C . HIS A 1 83 ? 6.221 15.997 -10.441 1.00 91.56 83 HIS A C 1
ATOM 670 O O . HIS A 1 83 ? 5.542 17.022 -10.345 1.00 91.56 83 HIS A O 1
ATOM 676 N N . VAL A 1 84 ? 5.696 14.779 -10.306 1.00 89.50 84 VAL A N 1
ATOM 677 C CA . VAL A 1 84 ? 4.276 14.523 -10.037 1.00 89.50 84 VAL A CA 1
ATOM 678 C C . VAL A 1 84 ? 4.042 14.399 -8.532 1.00 89.50 84 VAL A C 1
ATOM 680 O O . VAL A 1 84 ? 4.590 13.518 -7.874 1.00 89.50 84 VAL A O 1
ATOM 683 N N . THR A 1 85 ? 3.204 15.278 -7.981 1.00 89.81 85 THR A N 1
ATOM 684 C CA . THR A 1 85 ? 2.824 15.288 -6.556 1.00 89.81 85 THR A CA 1
ATOM 685 C C . THR A 1 85 ? 1.509 14.577 -6.262 1.00 89.81 85 THR A C 1
ATOM 687 O O . THR A 1 85 ? 1.267 14.199 -5.115 1.00 89.81 85 THR A O 1
ATOM 690 N N . ASP A 1 86 ? 0.638 14.434 -7.260 1.00 89.81 86 ASP A N 1
ATOM 691 C CA . ASP A 1 86 ? -0.681 13.840 -7.072 1.00 89.81 86 ASP A CA 1
ATOM 692 C C . ASP A 1 86 ? -0.614 12.320 -7.224 1.00 89.81 86 ASP A C 1
ATOM 694 O O . ASP A 1 86 ? -0.249 11.802 -8.274 1.00 89.81 86 ASP A O 1
ATOM 698 N N . ILE A 1 87 ? -0.986 11.602 -6.164 1.00 90.00 87 ILE A N 1
ATOM 699 C CA . ILE A 1 87 ? -1.029 10.137 -6.160 1.00 90.00 87 ILE A CA 1
ATOM 700 C C . ILE A 1 87 ? -2.221 9.591 -6.952 1.00 90.00 87 ILE A C 1
ATOM 702 O O . ILE A 1 87 ? -2.170 8.458 -7.415 1.00 90.00 87 ILE A O 1
ATOM 706 N N . LYS A 1 88 ? -3.292 10.374 -7.131 1.00 88.56 88 LYS A N 1
ATOM 707 C CA . LYS A 1 88 ? -4.527 9.901 -7.780 1.00 88.56 88 LYS A CA 1
ATOM 708 C C . LYS A 1 88 ? -4.345 9.563 -9.257 1.00 88.56 88 LYS A C 1
ATOM 710 O O . LYS A 1 88 ? -5.148 8.828 -9.812 1.00 88.56 88 LYS A O 1
ATOM 715 N N . THR A 1 89 ? -3.287 10.078 -9.875 1.00 87.00 89 THR A N 1
ATOM 716 C CA . THR A 1 89 ? -2.947 9.821 -11.277 1.00 87.00 89 THR A CA 1
ATOM 717 C C . THR A 1 89 ? -2.221 8.485 -11.482 1.00 87.00 89 THR A C 1
ATOM 719 O O . THR A 1 89 ? -2.059 8.055 -12.620 1.00 87.00 89 THR A O 1
ATOM 722 N N . GLN A 1 90 ? -1.797 7.800 -10.409 1.00 90.12 90 GLN A N 1
ATOM 723 C CA . GLN A 1 90 ? -1.037 6.546 -10.477 1.00 90.12 90 GLN A CA 1
ATOM 724 C C . GLN A 1 90 ? -1.955 5.313 -10.537 1.00 90.12 90 GLN A C 1
ATOM 726 O O . GLN A 1 90 ? -2.092 4.575 -9.562 1.00 90.12 90 GLN A O 1
ATOM 731 N N . THR A 1 91 ? -2.577 5.079 -11.693 1.00 92.81 91 THR A N 1
ATOM 732 C CA . THR A 1 91 ? -3.574 4.008 -11.905 1.00 92.81 91 THR A CA 1
ATOM 733 C C . THR A 1 91 ? -3.070 2.830 -12.753 1.00 92.81 91 THR A C 1
ATOM 735 O O . THR A 1 91 ? -3.835 1.943 -13.112 1.00 92.81 91 THR A O 1
ATOM 738 N N . GLU A 1 92 ? -1.769 2.773 -13.058 1.00 93.50 92 GLU A N 1
ATOM 739 C CA . GLU A 1 92 ? -1.184 1.737 -13.933 1.00 93.50 92 GLU A CA 1
ATOM 740 C C . GLU A 1 92 ? -1.300 0.315 -13.354 1.00 93.50 92 GLU A C 1
ATOM 742 O O . GLU A 1 92 ? -1.543 -0.644 -14.083 1.00 93.50 92 GLU A O 1
ATOM 747 N N . PHE A 1 93 ? -1.177 0.182 -12.031 1.00 93.06 93 PHE A N 1
ATOM 748 C CA . PHE A 1 93 ? -1.201 -1.108 -11.326 1.00 93.06 93 PHE A CA 1
ATOM 749 C C . PHE A 1 93 ? -2.355 -1.231 -10.324 1.00 93.06 93 PHE A C 1
ATOM 751 O O . PHE A 1 93 ? -2.404 -2.181 -9.542 1.00 93.06 93 PHE A O 1
ATOM 758 N N . CYS A 1 94 ? -3.264 -0.257 -10.298 1.00 93.25 94 CYS A N 1
ATOM 759 C CA . CYS A 1 94 ? -4.376 -0.207 -9.358 1.00 93.25 94 CYS A CA 1
ATOM 760 C C . CYS A 1 94 ? -5.564 0.513 -9.993 1.00 93.25 94 CYS A C 1
ATOM 762 O O . CYS A 1 94 ? -5.392 1.555 -10.620 1.00 93.25 94 CYS A O 1
ATOM 764 N N . ASP A 1 95 ? -6.764 -0.022 -9.786 1.00 95.00 95 ASP A N 1
ATOM 765 C CA . ASP A 1 95 ? -7.999 0.603 -10.248 1.00 95.00 95 ASP A CA 1
ATOM 766 C C . ASP A 1 95 ? -8.184 1.999 -9.622 1.00 95.00 95 ASP A C 1
ATOM 768 O O . ASP A 1 95 ? -7.976 2.195 -8.417 1.00 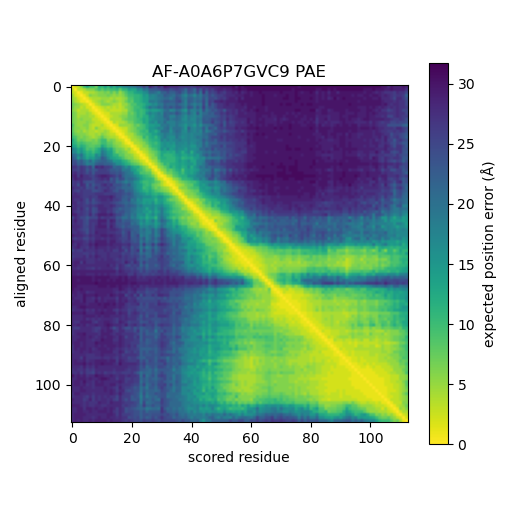95.00 95 ASP A O 1
ATOM 772 N N . GLU A 1 96 ? -8.590 2.966 -10.445 1.00 93.94 96 GLU A N 1
ATOM 773 C CA . GLU A 1 96 ? -8.804 4.355 -10.045 1.00 93.94 96 GLU A CA 1
ATOM 774 C C . GLU A 1 96 ? -9.829 4.486 -8.909 1.00 93.94 96 GLU A C 1
ATOM 776 O O . GLU A 1 96 ? -9.633 5.270 -7.974 1.00 93.94 96 GLU A O 1
ATOM 781 N N . GLU A 1 97 ? -10.913 3.711 -8.947 1.00 93.38 97 GLU A N 1
ATOM 782 C CA . GLU A 1 97 ? -11.965 3.761 -7.935 1.00 93.38 97 GLU A CA 1
ATOM 783 C C . GLU A 1 97 ? -11.441 3.250 -6.587 1.00 93.38 97 GLU A C 1
ATOM 785 O O . GLU A 1 97 ? -11.631 3.891 -5.547 1.00 93.38 97 GLU A O 1
ATOM 790 N N . ILE A 1 98 ? -10.709 2.131 -6.599 1.00 93.69 98 ILE A N 1
ATOM 791 C CA . ILE A 1 98 ? -10.099 1.547 -5.397 1.00 93.69 98 ILE A CA 1
ATOM 792 C C . ILE A 1 98 ? -9.079 2.519 -4.800 1.00 93.69 98 ILE A C 1
ATOM 794 O O . ILE A 1 98 ? -9.113 2.791 -3.594 1.00 93.69 98 ILE A O 1
ATOM 798 N N . LEU A 1 99 ? -8.200 3.079 -5.634 1.00 93.88 99 LEU A N 1
ATOM 799 C CA . LEU A 1 99 ? -7.189 4.043 -5.212 1.00 93.88 99 LEU A CA 1
ATOM 800 C C . LEU A 1 99 ? -7.833 5.265 -4.546 1.00 93.88 99 LEU A C 1
ATOM 802 O O . LEU A 1 99 ? -7.461 5.637 -3.427 1.00 93.88 99 LEU A O 1
ATOM 806 N N . ASN A 1 100 ? -8.842 5.854 -5.188 1.00 92.38 100 ASN A N 1
ATOM 807 C CA . ASN A 1 100 ? -9.557 7.011 -4.660 1.00 92.38 100 ASN A CA 1
ATOM 808 C C . ASN A 1 100 ? -10.262 6.701 -3.335 1.00 92.38 100 ASN A C 1
ATOM 810 O O . ASN A 1 100 ? -10.180 7.496 -2.394 1.00 92.38 100 ASN A O 1
ATOM 814 N N . ASN A 1 101 ? -10.899 5.536 -3.223 1.00 92.75 101 ASN A N 1
ATOM 815 C CA . ASN A 1 101 ? -11.568 5.108 -1.997 1.00 92.75 101 ASN A CA 1
ATOM 816 C C . ASN A 1 101 ? -10.584 4.975 -0.824 1.00 92.75 101 ASN A C 1
ATOM 818 O O . ASN A 1 101 ? -10.852 5.482 0.270 1.00 92.75 101 ASN A O 1
ATOM 822 N N . VAL A 1 102 ? -9.412 4.374 -1.048 1.00 92.88 102 VAL A N 1
ATOM 823 C CA . VAL A 1 102 ? -8.368 4.235 -0.018 1.00 92.88 102 VAL A CA 1
ATOM 824 C C . VAL A 1 102 ? -7.801 5.596 0.395 1.00 92.88 102 VAL A C 1
ATOM 826 O O . VAL A 1 102 ? -7.624 5.857 1.590 1.00 92.88 102 VAL A O 1
ATOM 829 N N . VAL A 1 103 ? -7.531 6.483 -0.566 1.00 91.81 103 VAL A N 1
ATOM 830 C CA . VAL A 1 103 ? -7.034 7.840 -0.289 1.00 91.81 103 VAL A CA 1
ATOM 831 C C . VAL A 1 103 ? -8.050 8.623 0.544 1.00 91.81 103 VAL A C 1
ATOM 833 O O . VAL A 1 103 ? -7.686 9.201 1.572 1.00 91.81 103 VAL A O 1
ATOM 836 N N . ASN A 1 104 ? -9.327 8.591 0.162 1.00 90.25 104 ASN A N 1
ATOM 837 C CA . ASN A 1 104 ? -10.394 9.280 0.884 1.00 90.25 104 ASN A CA 1
ATOM 838 C C . ASN A 1 104 ? -10.550 8.747 2.317 1.00 90.25 104 ASN A C 1
ATOM 840 O O . ASN A 1 104 ? -10.625 9.539 3.259 1.00 90.25 104 ASN A O 1
ATOM 844 N N . ALA A 1 105 ? -10.505 7.425 2.512 1.00 90.06 105 ALA A N 1
ATOM 845 C CA . ALA A 1 105 ? -10.568 6.815 3.840 1.00 90.06 105 ALA A CA 1
ATOM 846 C C . ALA A 1 105 ? -9.414 7.272 4.754 1.00 90.06 105 ALA A C 1
ATOM 848 O O . ALA A 1 105 ? -9.639 7.615 5.918 1.00 90.06 105 ALA A O 1
ATOM 849 N N . LYS A 1 106 ? -8.184 7.354 4.224 1.00 88.75 106 LYS A N 1
ATOM 850 C CA . LYS A 1 106 ? -7.011 7.854 4.967 1.00 88.75 106 LYS A CA 1
ATOM 851 C C . LYS A 1 106 ? -7.118 9.338 5.327 1.00 88.75 106 LYS A C 1
ATOM 853 O O . LYS A 1 106 ? -6.639 9.754 6.380 1.00 88.75 106 LYS A O 1
ATOM 858 N N . VAL A 1 107 ? -7.722 10.157 4.467 1.00 86.81 107 VAL A N 1
ATOM 859 C CA . VAL A 1 107 ? -7.968 11.575 4.775 1.00 86.81 107 VAL A CA 1
ATOM 860 C C . VAL A 1 107 ? -9.011 11.712 5.884 1.00 86.81 107 VAL A C 1
ATOM 862 O O . VAL A 1 107 ? -8.832 12.521 6.795 1.00 86.81 107 VAL A O 1
ATOM 865 N N . CYS A 1 108 ? -10.079 10.913 5.843 1.00 71.31 108 CYS A N 1
ATOM 866 C CA . CYS A 1 108 ? -11.112 10.905 6.876 1.00 71.31 108 CYS A CA 1
ATOM 867 C C . CYS A 1 108 ? -10.569 10.485 8.248 1.00 71.31 108 CYS A C 1
ATOM 869 O O . CYS A 1 108 ? -10.886 11.141 9.238 1.00 71.31 108 CYS A O 1
ATOM 871 N N . SER A 1 109 ? -9.716 9.458 8.326 1.00 67.56 109 SER A N 1
ATOM 872 C CA . SER A 1 109 ? -9.151 9.009 9.607 1.00 67.56 109 SER A CA 1
ATOM 873 C C . SER A 1 109 ? -8.246 10.053 10.268 1.00 67.56 109 SER A C 1
ATOM 875 O O . SER A 1 109 ? -8.259 10.180 11.489 1.00 67.56 109 SER A O 1
ATOM 877 N N . LYS A 1 110 ? -7.529 10.872 9.487 1.00 69.50 110 LYS A N 1
ATOM 878 C CA . LYS A 1 110 ? -6.719 11.985 10.013 1.00 69.50 110 LYS A CA 1
ATOM 879 C C . LYS A 1 110 ? -7.534 13.125 10.631 1.00 69.50 110 LYS A C 1
ATOM 881 O O . LYS A 1 110 ? -6.978 13.883 11.409 1.00 69.50 110 LYS A O 1
ATOM 886 N N . LYS A 1 111 ? -8.818 13.274 10.287 1.00 60.75 111 LYS A N 1
ATOM 887 C CA . LYS A 1 111 ? -9.688 14.328 10.847 1.00 60.75 111 LYS A CA 1
ATOM 888 C C . LYS A 1 111 ? -10.307 13.964 12.200 1.00 60.75 111 LYS A C 1
ATOM 890 O O . LYS A 1 111 ? -10.936 14.820 12.809 1.00 60.75 111 LYS A O 1
ATOM 895 N N . ILE A 1 112 ? -10.203 12.704 12.623 1.00 54.03 112 ILE A N 1
ATOM 896 C CA . ILE A 1 112 ? -10.863 12.186 13.833 1.00 54.03 112 ILE A CA 1
ATOM 897 C C . ILE A 1 112 ? -9.950 12.279 15.077 1.00 54.03 112 ILE A C 1
ATOM 899 O O . ILE A 1 112 ? -10.420 12.045 16.189 1.00 54.03 112 ILE A O 1
ATOM 903 N N . PHE A 1 113 ? -8.687 12.686 14.916 1.00 45.59 113 PHE A N 1
ATOM 904 C CA . PHE A 1 113 ? -7.732 12.909 16.008 1.00 45.59 113 PHE A CA 1
ATOM 905 C C . PHE A 1 113 ? -7.438 14.393 16.223 1.00 45.59 113 PHE A C 1
ATOM 907 O O . PHE A 1 113 ? -7.369 15.130 15.213 1.00 45.59 113 PHE A O 1
#

Sequence (113 aa):
MGYKEGSGLGKSEQGITKIIDINYQHGKRGLGLKLKRIEDTLKTWNFSIEEVNIKENLIWLKNEAASDYTEEELLTWIKEGEHVTDIKTQTEFCDEEILNNVVNAKVCSKKIF

Secondary structure (DSSP, 8-state):
----TTS-SSTTS-S--SPPP----TT-SSSS---TTSGGGG----TTT------PPP-PPP--------HHHHHHH---------GGG--SSS-HHHHHHHHHHHHHHHT--

Radius of gyration: 32.18 Å; Cα contacts (8 Å, |Δi|>4): 31; chains: 1; bounding box: 57×51×84 Å

Solvent-accessible surface area (backbone atoms only — not comparable to full-atom values): 8116 Å² total; per-residue (Å²): 144,73,95,50,93,87,50,14,65,61,101,80,45,74,29,81,65,63,84,78,80,77,79,76,76,80,55,63,72,66,96,81,49,72,63,96,65,59,73,66,75,70,60,73,88,58,74,89,77,60,83,87,84,75,91,79,86,87,83,79,85,81,82,85,76,89,69,90,76,52,72,72,61,57,60,70,68,68,78,90,76,82,91,80,84,68,70,85,77,68,44,90,90,41,58,58,67,61,52,50,53,55,52,52,52,56,56,56,59,63,71,78,108

Foldseek 3Di:
DDDDQQFADDPVSPHDRDDDPDPPPPADPDPPGRDPPVVVVPDDDDPVVDDPDDDDDDDDDDPPDPDPDDPVRVVVVDDDDDDDPDPLPVPPPHHSVVSVVVVVVVVVVVVVD

Mean predicted aligned error: 17.83 Å

pLDDT: mean 77.19, std 13.55, range [45.59, 95.0]